Protein AF-A0A7Y1U1E4-F1 (afdb_monomer_lite)

Secondary structure (DSSP, 8-state):
--------------------------------TT--HHHHHHHHS-TT-S-S-SSS-HHHHHHHHHTT-HHHHS-TT--EEE----HHHHHHHHHHTT---SS--HHHHHHHHHHHHHHHTTT-HHHHHHHHHHHTEEES---HHHHHHHSSPPPP-

Structure (mmCIF, N/CA/C/O backbone):
data_AF-A0A7Y1U1E4-F1
#
_entry.id   AF-A0A7Y1U1E4-F1
#
loop_
_atom_site.group_PDB
_atom_site.id
_atom_site.type_symbol
_atom_site.label_atom_id
_atom_site.label_alt_id
_atom_site.label_comp_id
_atom_site.label_asym_id
_atom_site.label_entity_id
_atom_site.label_seq_id
_atom_site.pdbx_PDB_ins_code
_atom_site.Cartn_x
_atom_site.Cartn_y
_atom_site.Cartn_z
_atom_site.occupancy
_atom_site.B_iso_or_equiv
_atom_site.auth_seq_id
_atom_site.auth_comp_id
_atom_site.auth_asym_id
_atom_site.auth_atom_id
_atom_site.pdbx_PDB_model_num
ATOM 1 N N . MET A 1 1 ? 32.481 45.157 74.680 1.00 36.47 1 MET A N 1
ATOM 2 C CA . MET A 1 1 ? 32.110 46.578 74.498 1.00 36.47 1 MET A CA 1
ATOM 3 C C . MET A 1 1 ? 30.672 46.659 74.000 1.00 36.47 1 MET A C 1
ATOM 5 O O . MET A 1 1 ? 30.392 46.113 72.949 1.00 36.47 1 MET A O 1
ATOM 9 N N . LYS A 1 2 ? 29.829 47.353 74.779 1.00 35.59 2 LYS A N 1
ATOM 10 C CA . LYS A 1 2 ? 28.698 48.221 74.382 1.00 35.59 2 LYS A CA 1
ATOM 11 C C . LYS A 1 2 ? 27.467 47.610 73.670 1.00 35.59 2 LYS A C 1
ATOM 13 O O . LYS A 1 2 ? 27.462 47.363 72.474 1.00 35.59 2 LYS A O 1
ATOM 18 N N . PHE A 1 3 ? 26.399 47.512 74.470 1.00 44.19 3 PHE A N 1
ATOM 19 C CA . PHE A 1 3 ? 24.967 47.548 74.139 1.00 44.19 3 PHE A CA 1
ATOM 20 C C . PHE A 1 3 ? 24.580 48.593 73.077 1.00 44.19 3 PHE A C 1
ATOM 22 O O . PHE A 1 3 ? 25.116 49.692 73.136 1.00 44.19 3 PHE A O 1
ATOM 29 N N . TYR A 1 4 ? 23.570 48.298 72.242 1.00 44.69 4 TYR A N 1
ATOM 30 C CA . TYR A 1 4 ? 22.540 49.228 71.710 1.00 44.69 4 TYR A CA 1
ATOM 31 C C . TYR A 1 4 ? 21.489 48.383 70.942 1.00 44.69 4 TYR A C 1
ATOM 33 O O . TYR A 1 4 ? 21.826 47.760 69.947 1.00 44.69 4 TYR A O 1
ATOM 41 N N . LEU A 1 5 ? 20.316 48.028 71.484 1.00 34.38 5 LEU A N 1
ATOM 42 C CA . LEU A 1 5 ? 19.044 48.760 71.646 1.00 34.38 5 LEU A CA 1
ATOM 43 C C . LEU A 1 5 ? 18.394 49.334 70.363 1.00 34.38 5 LEU A C 1
ATOM 45 O O . LEU A 1 5 ? 18.917 50.283 69.787 1.00 34.38 5 LEU A O 1
ATOM 49 N N . LYS A 1 6 ? 17.128 48.907 70.137 1.00 38.59 6 LYS A N 1
ATOM 50 C CA . LYS A 1 6 ? 16.004 49.630 69.482 1.00 38.59 6 LYS A CA 1
ATOM 51 C C . LYS A 1 6 ? 16.112 49.755 67.937 1.00 38.59 6 LYS A C 1
ATOM 53 O O . LYS A 1 6 ? 17.111 50.239 67.439 1.00 38.59 6 LYS A O 1
ATOM 58 N N . ARG A 1 7 ? 15.096 49.465 67.099 1.00 47.38 7 ARG A N 1
ATOM 59 C CA . ARG A 1 7 ? 13.655 49.803 67.187 1.00 47.38 7 ARG A CA 1
ATOM 60 C C . ARG A 1 7 ? 12.803 48.858 66.314 1.00 47.38 7 ARG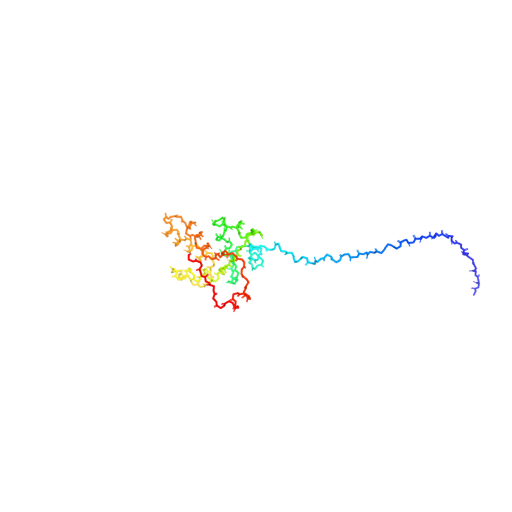 A C 1
ATOM 62 O O . ARG A 1 7 ? 12.968 48.812 65.104 1.00 47.38 7 ARG A O 1
ATOM 69 N N . LEU A 1 8 ? 11.857 48.173 66.954 1.00 43.75 8 LEU A N 1
ATOM 70 C CA . LEU A 1 8 ? 10.708 47.488 66.357 1.00 43.75 8 LEU A CA 1
ATOM 71 C C . LEU A 1 8 ? 9.640 48.524 65.975 1.00 43.75 8 LEU A C 1
ATOM 73 O O . LEU A 1 8 ? 9.307 49.360 66.817 1.00 43.75 8 LEU A O 1
ATOM 77 N N . ARG A 1 9 ? 9.107 48.441 64.749 1.00 46.72 9 ARG A N 1
ATOM 78 C CA . ARG A 1 9 ? 7.752 48.871 64.345 1.00 46.72 9 ARG A CA 1
ATOM 79 C C . ARG A 1 9 ? 7.547 48.585 62.853 1.00 46.72 9 ARG A C 1
ATOM 81 O O . ARG A 1 9 ? 8.100 49.298 62.028 1.00 46.72 9 ARG A O 1
ATOM 88 N N . LEU A 1 10 ? 6.720 47.595 62.523 1.00 33.19 10 LEU A N 1
ATOM 89 C CA . LEU A 1 10 ? 5.991 47.562 61.255 1.00 33.19 10 LEU A CA 1
ATOM 90 C C . LEU A 1 10 ? 4.609 46.952 61.496 1.00 33.19 10 LEU A C 1
ATOM 92 O O . LEU A 1 10 ? 4.446 45.978 62.227 1.00 33.19 10 LEU A O 1
ATOM 96 N N . ILE A 1 11 ? 3.630 47.666 60.966 1.00 36.94 11 ILE A N 1
ATOM 97 C CA . ILE A 1 11 ? 2.198 47.601 61.219 1.00 36.94 11 ILE A CA 1
ATOM 98 C C . ILE A 1 11 ? 1.562 46.751 60.110 1.00 36.94 11 ILE A C 1
ATOM 100 O O . ILE A 1 11 ? 1.859 46.967 58.944 1.00 36.94 11 ILE A O 1
ATOM 104 N N . VAL A 1 12 ? 0.717 45.802 60.529 1.00 37.69 12 VAL A N 1
ATOM 105 C CA . VAL A 1 12 ? -0.538 45.299 59.926 1.00 37.69 12 VAL A CA 1
ATOM 106 C C . VAL A 1 12 ? -0.655 45.226 58.393 1.00 37.69 12 VAL A C 1
ATOM 108 O O . VAL A 1 12 ? -0.721 46.246 57.720 1.00 37.69 12 VAL A O 1
ATOM 111 N N . ALA A 1 13 ? -0.948 44.023 57.888 1.00 36.00 13 ALA A N 1
ATOM 112 C CA . ALA A 1 13 ? -1.970 43.823 56.855 1.00 36.00 13 ALA A CA 1
ATOM 113 C C . ALA A 1 13 ? -2.547 42.402 56.983 1.00 36.00 13 ALA A C 1
ATOM 115 O O . ALA A 1 13 ? -1.879 41.416 56.680 1.00 36.00 13 ALA A O 1
ATOM 116 N N . ALA A 1 14 ? -3.776 42.297 57.491 1.00 40.16 14 ALA A N 1
ATOM 117 C CA . ALA A 1 14 ? -4.542 41.058 57.496 1.00 40.16 14 ALA A CA 1
ATOM 118 C C . ALA A 1 14 ? -5.048 40.784 56.070 1.00 40.16 14 ALA A C 1
ATOM 120 O O . ALA A 1 14 ? -5.832 41.568 55.541 1.00 40.16 14 ALA A O 1
ATOM 121 N N . LEU A 1 15 ? -4.599 39.687 55.457 1.00 33.72 15 LEU A N 1
ATOM 122 C CA . LEU A 1 15 ? -5.104 39.192 54.178 1.00 33.72 15 LEU A CA 1
ATOM 123 C C . LEU A 1 15 ? -5.937 37.937 54.456 1.00 33.72 15 LEU A C 1
ATOM 125 O O . LEU A 1 15 ? -5.402 36.871 54.752 1.00 33.72 15 LEU A O 1
ATOM 129 N N . THR A 1 16 ? -7.259 38.076 54.428 1.00 39.03 16 THR A N 1
ATOM 130 C CA . THR A 1 16 ? -8.200 36.961 54.579 1.00 39.03 16 THR A CA 1
ATOM 131 C C . THR A 1 16 ? -8.197 36.108 53.314 1.00 39.03 16 THR A C 1
ATOM 133 O O . THR A 1 16 ? -8.660 36.553 52.265 1.00 39.03 16 THR A O 1
ATOM 136 N N . ILE A 1 17 ? -7.688 34.881 53.414 1.00 50.16 17 ILE A N 1
ATOM 137 C CA . ILE A 1 17 ? -7.763 33.877 52.351 1.00 50.16 17 ILE A CA 1
ATOM 138 C C . ILE A 1 17 ? -9.139 33.211 52.447 1.00 50.16 17 ILE A C 1
ATOM 140 O O . ILE A 1 17 ? -9.411 32.473 53.392 1.00 50.16 17 ILE A O 1
ATOM 144 N N . VAL A 1 18 ? -10.017 33.477 51.480 1.00 45.97 18 VAL A N 1
ATOM 145 C CA . VAL A 1 18 ? -11.229 32.676 51.272 1.00 45.97 18 VAL A CA 1
ATOM 146 C C . VAL A 1 18 ? -10.812 31.405 50.534 1.00 45.97 18 VAL A C 1
ATOM 148 O O . VAL A 1 18 ? -10.436 31.455 49.366 1.00 45.97 18 VAL A O 1
ATOM 151 N N . ALA A 1 19 ? -10.849 30.267 51.223 1.00 49.53 19 ALA A N 1
ATOM 152 C CA . ALA A 1 19 ? -10.657 28.956 50.616 1.00 49.53 19 ALA A CA 1
ATOM 153 C C . ALA A 1 19 ? -11.983 28.488 49.991 1.00 49.53 19 ALA A C 1
ATOM 155 O O . ALA A 1 19 ? -12.939 28.201 50.711 1.00 49.53 19 ALA A O 1
ATOM 156 N N . MET A 1 20 ? -12.056 28.419 48.659 1.00 56.44 20 MET A N 1
ATOM 157 C CA . MET A 1 20 ? -13.145 27.718 47.967 1.00 56.44 20 MET A CA 1
ATOM 158 C C . MET A 1 20 ? -12.824 26.216 47.892 1.00 56.44 20 MET A C 1
ATOM 160 O O . MET A 1 20 ? -11.684 25.863 47.584 1.00 56.44 20 MET A O 1
ATOM 164 N N . PRO A 1 21 ? -13.792 25.314 48.133 1.00 53.62 21 PRO A N 1
ATOM 165 C CA . PRO A 1 21 ? -13.580 23.887 47.948 1.00 53.62 21 PRO A CA 1
ATOM 166 C C . PRO A 1 21 ? -13.620 23.560 46.448 1.00 53.62 21 PRO A C 1
ATOM 168 O O . PRO A 1 21 ? -14.659 23.685 45.802 1.00 53.62 21 PRO A O 1
ATOM 171 N N . ALA A 1 22 ? -12.487 23.136 45.888 1.00 50.84 22 ALA A N 1
ATOM 172 C CA . ALA A 1 22 ? -12.425 22.574 44.544 1.00 50.84 22 ALA A CA 1
ATOM 173 C C . ALA A 1 22 ? -13.112 21.201 44.544 1.00 50.84 22 ALA A C 1
ATOM 175 O O . ALA A 1 22 ? -12.532 20.192 44.942 1.00 50.84 22 ALA A O 1
ATOM 176 N N . THR A 1 23 ? -14.373 21.159 44.123 1.00 51.12 23 THR A N 1
ATOM 177 C CA . THR A 1 23 ? -15.055 19.906 43.797 1.00 51.12 23 THR A CA 1
ATOM 178 C C . THR A 1 23 ? -14.524 19.440 42.444 1.00 51.12 23 THR A C 1
ATOM 180 O O . THR A 1 23 ? -14.960 19.911 41.398 1.00 51.12 23 THR A O 1
ATOM 183 N N . MET A 1 24 ? -13.534 18.543 42.452 1.00 47.59 24 MET A N 1
ATOM 184 C CA . MET A 1 24 ? -13.148 17.820 41.242 1.00 47.59 24 MET A CA 1
ATOM 185 C C . MET A 1 24 ? -14.289 16.874 40.864 1.00 47.59 24 MET A C 1
ATOM 187 O O . MET A 1 24 ? -14.471 15.828 41.484 1.00 47.59 24 MET A O 1
ATOM 191 N N . LEU A 1 25 ? -15.057 17.232 39.838 1.00 44.75 25 LEU A N 1
ATOM 192 C CA . LEU A 1 25 ? -15.771 16.231 39.057 1.00 44.75 25 LEU A CA 1
ATOM 193 C C . LEU A 1 25 ? -14.694 15.395 38.362 1.00 44.75 25 LEU A C 1
ATOM 195 O O . LEU A 1 25 ? -13.923 15.922 37.562 1.00 44.75 25 LEU A O 1
ATOM 199 N N . ALA A 1 26 ? -14.598 14.112 38.707 1.00 44.59 26 ALA A N 1
ATOM 200 C CA . ALA A 1 26 ? -13.807 13.169 37.937 1.00 44.59 26 ALA A CA 1
ATOM 201 C C . ALA A 1 26 ? -14.428 13.087 36.536 1.00 44.59 26 ALA A C 1
ATOM 203 O O . ALA A 1 26 ? -15.433 12.408 36.332 1.00 44.59 26 ALA A O 1
ATOM 204 N N . ILE A 1 27 ? -13.865 13.831 35.585 1.00 53.38 27 ILE A N 1
ATOM 205 C CA . ILE A 1 27 ? -14.126 13.608 34.167 1.00 53.38 27 ILE A CA 1
ATOM 206 C C . ILE A 1 27 ? -13.573 12.202 33.900 1.00 53.38 27 ILE A C 1
ATOM 208 O O . ILE A 1 27 ? -12.400 11.968 34.214 1.00 53.38 27 ILE A O 1
ATOM 212 N N . PRO A 1 28 ? -14.382 11.237 33.422 1.00 43.25 28 PRO A N 1
ATOM 213 C CA . PRO A 1 28 ? -13.833 9.950 33.026 1.00 43.25 28 PRO A CA 1
ATOM 214 C C . PRO A 1 28 ? -12.712 10.233 32.030 1.00 43.25 28 PRO A C 1
ATOM 216 O O . PRO A 1 28 ? -12.897 11.020 31.106 1.00 43.25 28 PRO A O 1
ATOM 219 N N . ALA A 1 29 ? -11.537 9.645 32.241 1.00 41.25 29 ALA A N 1
ATOM 220 C CA . ALA A 1 29 ? -10.476 9.699 31.254 1.00 41.25 29 ALA A CA 1
ATOM 221 C C . ALA A 1 29 ? -11.004 9.019 29.983 1.00 41.25 29 ALA A C 1
ATOM 223 O O . ALA A 1 29 ? -10.977 7.794 29.871 1.00 41.25 29 ALA A O 1
ATOM 224 N N . GLN A 1 30 ? -11.544 9.801 29.046 1.00 42.81 30 GLN A N 1
ATOM 225 C CA . GLN A 1 30 ? -11.662 9.357 27.672 1.00 42.81 30 GLN A CA 1
ATOM 226 C C . GLN A 1 30 ? -10.237 9.017 27.240 1.00 42.81 30 GLN A C 1
ATOM 228 O O . GLN A 1 30 ? -9.361 9.885 27.222 1.00 42.81 30 GLN A O 1
ATOM 233 N N . ALA A 1 31 ? -9.998 7.748 26.911 1.00 41.94 31 ALA A N 1
ATOM 234 C CA . ALA A 1 31 ? -8.908 7.427 26.011 1.00 41.94 31 ALA A CA 1
ATOM 235 C C . ALA A 1 31 ? -9.052 8.362 24.806 1.00 41.94 31 ALA A C 1
ATOM 237 O O . ALA A 1 31 ? -10.155 8.521 24.283 1.00 41.94 31 ALA A O 1
ATOM 238 N N . THR A 1 32 ? -7.975 9.023 24.402 1.00 44.34 32 THR A N 1
ATOM 239 C CA . THR A 1 32 ? -7.949 9.773 23.150 1.00 44.34 32 THR A CA 1
ATOM 240 C C . THR A 1 32 ? -8.164 8.774 22.014 1.00 44.34 32 THR A C 1
ATOM 242 O O . THR A 1 32 ? -7.211 8.178 21.519 1.00 44.34 32 THR A O 1
ATOM 245 N N . SER A 1 33 ? -9.417 8.532 21.635 1.00 52.75 33 SER A N 1
ATOM 246 C CA . SER A 1 33 ? -9.810 7.712 20.489 1.00 52.75 33 SER A CA 1
ATOM 247 C C . SER A 1 33 ? -9.645 8.532 19.208 1.00 52.75 33 SER A C 1
ATOM 249 O O . SER A 1 33 ? -10.620 8.836 18.533 1.00 52.75 33 SER A O 1
ATOM 251 N N . GLY A 1 34 ? -8.423 8.996 18.949 1.00 59.09 34 GLY A N 1
ATOM 252 C CA . GLY A 1 34 ? -8.110 9.877 17.820 1.00 59.09 34 GLY A CA 1
ATOM 253 C C . GLY A 1 34 ? -6.898 9.441 17.005 1.00 59.09 34 GLY A C 1
ATOM 254 O O . GLY A 1 34 ? -6.535 10.149 16.080 1.00 59.09 34 GLY A O 1
ATOM 255 N N . ALA A 1 35 ? -6.263 8.316 17.351 1.00 70.31 35 ALA A N 1
ATOM 256 C CA . ALA A 1 35 ? -5.237 7.722 16.504 1.00 70.31 35 ALA A CA 1
ATOM 257 C C . ALA A 1 35 ? -5.924 6.870 15.432 1.00 70.31 35 ALA A C 1
ATOM 259 O O . ALA A 1 35 ? -6.638 5.917 15.751 1.00 70.31 35 ALA A O 1
ATOM 260 N N . THR A 1 36 ? -5.722 7.243 14.179 1.00 85.38 36 THR A N 1
ATOM 261 C CA . THR A 1 36 ? -6.249 6.568 12.994 1.00 85.38 36 THR A CA 1
ATOM 262 C C . THR A 1 36 ? -5.364 5.378 12.609 1.00 85.38 36 THR A C 1
ATOM 264 O O . THR A 1 36 ? -4.283 5.152 13.176 1.00 85.38 36 THR A O 1
ATOM 267 N N . ILE A 1 37 ? -5.799 4.597 11.618 1.00 81.50 37 ILE A N 1
ATOM 268 C CA . ILE A 1 37 ? -4.968 3.524 11.056 1.00 81.50 37 ILE A CA 1
ATOM 269 C C . ILE A 1 37 ? -3.711 4.134 10.417 1.00 81.50 37 ILE A C 1
ATOM 271 O O . ILE A 1 37 ? -2.611 3.611 10.612 1.00 81.50 37 ILE A O 1
ATOM 275 N N . ALA A 1 38 ? -3.856 5.275 9.733 1.00 81.31 38 ALA A N 1
ATOM 276 C CA . ALA A 1 38 ? -2.736 6.034 9.183 1.00 81.31 38 ALA A CA 1
ATOM 277 C C . ALA A 1 38 ? -1.743 6.476 10.271 1.00 81.31 38 ALA A C 1
ATOM 279 O O . ALA A 1 38 ? -0.543 6.262 10.113 1.00 81.31 38 ALA A O 1
ATOM 280 N N . ASP A 1 39 ? -2.222 7.006 11.401 1.00 83.25 39 ASP A N 1
ATOM 281 C CA . ASP A 1 39 ? -1.349 7.429 12.508 1.00 83.25 39 ASP A CA 1
ATOM 282 C C . ASP A 1 39 ? -0.556 6.256 13.087 1.00 83.25 39 ASP A C 1
ATOM 284 O O . ASP A 1 39 ? 0.613 6.402 13.439 1.00 83.25 39 ASP A O 1
ATOM 288 N N . THR A 1 40 ? -1.170 5.073 13.156 1.00 83.62 40 THR A N 1
ATOM 289 C CA . THR A 1 40 ? -0.494 3.860 13.633 1.00 83.62 40 THR A CA 1
ATOM 290 C C . THR A 1 40 ? 0.594 3.410 12.661 1.00 83.62 40 THR A C 1
ATOM 292 O O . THR A 1 40 ? 1.697 3.081 13.093 1.00 83.62 40 THR A O 1
ATOM 295 N N . ALA A 1 41 ? 0.313 3.420 11.355 1.00 80.44 41 ALA A N 1
ATOM 296 C CA . ALA A 1 41 ? 1.302 3.076 10.337 1.00 80.44 41 ALA A CA 1
ATOM 297 C C . ALA A 1 41 ? 2.476 4.069 10.338 1.00 80.44 41 ALA A C 1
ATOM 299 O O . ALA A 1 41 ? 3.632 3.650 10.336 1.00 80.44 41 ALA A O 1
ATOM 300 N N . ILE A 1 42 ? 2.192 5.371 10.433 1.00 83.69 42 ILE A N 1
ATOM 301 C CA . ILE A 1 42 ? 3.210 6.430 10.514 1.00 83.69 42 ILE A CA 1
ATOM 302 C C . ILE A 1 42 ? 4.014 6.334 11.815 1.00 83.69 42 ILE A C 1
ATOM 304 O O . ILE A 1 42 ? 5.209 6.585 11.807 1.00 83.69 42 ILE A O 1
ATOM 308 N N . ALA A 1 43 ? 3.403 5.952 12.938 1.00 83.62 43 ALA A N 1
ATOM 309 C CA . ALA A 1 43 ? 4.123 5.808 14.203 1.00 83.62 43 ALA A CA 1
ATOM 310 C C . ALA A 1 43 ? 5.146 4.657 14.195 1.00 83.62 43 ALA A C 1
AT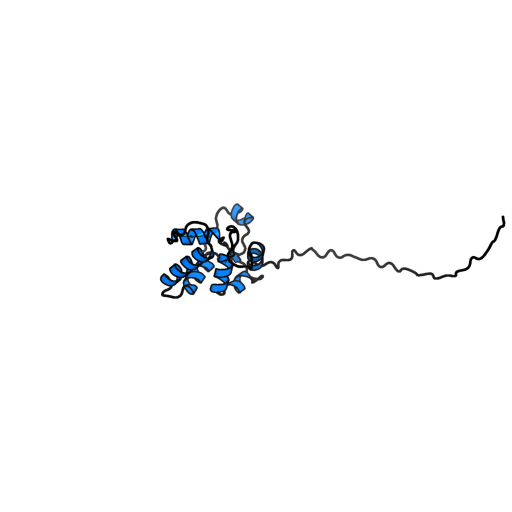OM 312 O O . ALA A 1 43 ? 6.083 4.670 14.995 1.00 83.62 43 ALA A O 1
ATOM 313 N N . VAL A 1 44 ? 4.943 3.654 13.337 1.00 82.69 44 VAL A N 1
ATOM 314 C CA . VAL A 1 44 ? 5.833 2.490 13.200 1.00 82.69 44 VAL A CA 1
ATOM 315 C C . VAL A 1 44 ? 6.855 2.675 12.077 1.00 82.69 44 VAL A C 1
ATOM 317 O O . VAL A 1 44 ? 7.927 2.079 12.152 1.00 82.69 44 VAL A O 1
ATOM 320 N N . SER A 1 45 ? 6.538 3.498 11.079 1.00 84.44 45 SER A N 1
ATOM 321 C CA . SER A 1 45 ? 7.341 3.675 9.863 1.00 84.44 45 SER A CA 1
ATOM 322 C C . SER A 1 45 ? 7.977 5.066 9.809 1.00 84.44 45 SER A C 1
ATOM 324 O O . SER A 1 45 ? 7.769 5.893 10.703 1.00 84.44 45 SER A O 1
ATOM 326 N N . SER A 1 46 ? 8.771 5.346 8.780 1.00 74.25 46 SER A N 1
ATOM 327 C CA . SER A 1 46 ? 9.394 6.657 8.607 1.00 74.25 46 SER A CA 1
ATOM 328 C C . SER A 1 46 ? 8.674 7.451 7.514 1.00 74.25 46 SER A C 1
ATOM 330 O O . SER A 1 46 ? 8.295 6.940 6.468 1.00 74.25 46 SER A O 1
ATOM 332 N N . LEU A 1 47 ? 8.502 8.762 7.703 1.00 73.00 47 LEU A N 1
ATOM 333 C CA . LEU A 1 47 ? 8.057 9.622 6.593 1.00 73.00 47 LEU A CA 1
ATOM 334 C C . LEU A 1 47 ? 9.192 9.911 5.594 1.00 73.00 47 LEU A C 1
ATOM 336 O O . LEU A 1 47 ? 8.983 10.631 4.617 1.00 73.00 47 LEU A O 1
ATOM 340 N N . ASP A 1 48 ? 10.381 9.355 5.835 1.00 81.06 48 ASP A N 1
ATOM 341 C CA . ASP A 1 48 ? 11.583 9.569 5.034 1.00 81.06 48 ASP A CA 1
ATOM 342 C C . ASP A 1 48 ? 11.622 8.662 3.784 1.00 81.06 48 ASP A C 1
ATOM 344 O O . ASP A 1 48 ? 12.499 8.818 2.928 1.00 81.06 48 ASP A O 1
ATOM 348 N N . GLY A 1 49 ? 10.626 7.781 3.626 1.00 85.50 49 GLY A N 1
ATOM 349 C CA . GLY A 1 49 ? 10.467 6.881 2.487 1.00 85.50 49 GLY A CA 1
ATOM 350 C C . GLY A 1 49 ? 11.164 5.540 2.704 1.00 85.50 49 GLY A C 1
ATOM 351 O O . GLY A 1 49 ? 11.404 5.143 3.829 1.00 85.50 49 GLY A O 1
ATOM 352 N N . PHE A 1 50 ? 11.482 4.842 1.611 1.00 91.94 50 PHE A N 1
ATOM 353 C CA . PHE A 1 50 ? 12.060 3.495 1.667 1.00 91.94 50 PHE A CA 1
ATOM 354 C C . PHE A 1 50 ? 13.376 3.423 2.445 1.00 91.94 50 PHE A C 1
ATOM 356 O O . PHE A 1 50 ? 14.314 4.182 2.161 1.00 91.94 50 PHE A O 1
ATOM 363 N N . ASP A 1 51 ? 13.501 2.420 3.310 1.00 90.31 51 ASP A N 1
ATOM 364 C CA . ASP A 1 51 ? 14.667 2.239 4.160 1.00 90.31 51 ASP A CA 1
ATOM 365 C C . ASP A 1 51 ? 15.206 0.782 4.173 1.00 90.31 51 ASP A C 1
ATOM 367 O O . ASP A 1 51 ? 15.376 0.145 3.122 1.00 90.31 51 ASP A O 1
ATOM 371 N N . LYS A 1 52 ? 15.692 0.303 5.323 1.00 89.50 52 LYS A N 1
ATOM 372 C CA . LYS A 1 52 ? 16.225 -1.059 5.525 1.00 89.50 52 LYS A CA 1
ATOM 373 C C . LYS A 1 52 ? 15.544 -1.812 6.663 1.00 89.50 52 LYS A C 1
ATOM 375 O O . LYS A 1 52 ? 15.903 -2.973 6.901 1.00 89.50 52 LYS A O 1
ATOM 380 N N . ASN A 1 53 ? 14.666 -1.156 7.401 1.00 91.31 53 ASN A N 1
ATOM 381 C CA . ASN A 1 53 ? 13.725 -1.833 8.252 1.00 91.31 53 ASN A CA 1
ATOM 382 C C . ASN A 1 53 ? 12.766 -2.614 7.343 1.00 91.31 53 ASN A C 1
ATOM 384 O O . ASN A 1 53 ? 12.657 -2.365 6.155 1.00 91.31 53 ASN A O 1
ATOM 388 N N . ASN A 1 54 ? 12.266 -3.736 7.830 1.00 91.81 54 ASN A N 1
ATOM 389 C CA . ASN A 1 54 ? 11.410 -4.606 7.024 1.00 91.81 54 ASN A CA 1
ATOM 390 C C . ASN A 1 54 ? 10.140 -5.016 7.767 1.00 91.81 54 ASN A C 1
ATOM 392 O O . ASN A 1 54 ? 9.325 -5.792 7.254 1.00 91.81 54 ASN A O 1
ATOM 396 N N . GLY A 1 55 ? 10.014 -4.544 9.007 1.00 93.50 55 GLY A N 1
ATOM 397 C CA . GLY A 1 55 ? 8.876 -4.777 9.882 1.00 93.50 55 GLY A CA 1
ATOM 398 C C . GLY A 1 55 ? 7.896 -3.608 9.919 1.00 93.50 55 GLY A C 1
ATOM 399 O O . GLY A 1 55 ? 6.878 -3.725 10.595 1.00 93.50 55 GLY A O 1
ATOM 400 N N . ASP A 1 56 ? 8.206 -2.516 9.236 1.00 94.06 56 ASP A N 1
ATOM 401 C CA . ASP A 1 56 ? 7.400 -1.316 9.059 1.00 94.06 56 ASP A CA 1
ATOM 402 C C . ASP A 1 56 ? 6.620 -1.339 7.739 1.00 94.06 56 ASP A C 1
ATOM 404 O O . ASP A 1 56 ? 6.408 -2.408 7.146 1.00 94.06 56 ASP A O 1
ATOM 408 N N . PHE A 1 57 ? 6.040 -0.188 7.394 1.00 95.12 57 PHE A N 1
ATOM 409 C CA . PHE A 1 57 ? 4.970 -0.046 6.415 1.00 95.12 57 PHE A CA 1
ATOM 410 C C . PHE A 1 57 ? 5.247 1.065 5.391 1.00 95.12 57 PHE A C 1
ATOM 412 O O . PHE A 1 57 ? 4.297 1.627 4.837 1.00 95.12 57 PHE A O 1
ATOM 419 N N . ASP A 1 58 ? 6.508 1.394 5.110 1.00 93.94 58 ASP A N 1
ATOM 420 C CA . ASP A 1 58 ? 6.866 2.483 4.194 1.00 93.94 58 ASP A CA 1
ATOM 421 C C . ASP A 1 58 ? 6.345 2.210 2.774 1.00 93.94 58 ASP A C 1
ATOM 423 O O . ASP A 1 58 ? 5.770 3.090 2.126 1.00 93.94 58 ASP A O 1
ATOM 427 N N . MET A 1 59 ? 6.427 0.964 2.299 1.00 95.06 59 MET A N 1
ATOM 428 C CA . MET A 1 59 ? 5.850 0.552 1.017 1.00 95.06 59 MET A CA 1
ATOM 429 C C . MET A 1 59 ? 4.332 0.601 0.998 1.00 95.06 59 MET A C 1
ATOM 431 O O . MET A 1 59 ? 3.750 0.961 -0.028 1.00 95.06 59 MET A O 1
ATOM 435 N N . LEU A 1 60 ? 3.680 0.259 2.111 1.00 94.94 60 LEU A N 1
ATOM 436 C CA . LEU A 1 60 ? 2.230 0.381 2.215 1.00 94.94 60 LEU A CA 1
ATOM 437 C C . LEU A 1 60 ? 1.812 1.853 2.139 1.00 94.94 60 LEU A C 1
ATOM 439 O O . LEU A 1 60 ? 0.880 2.173 1.406 1.00 94.94 60 LEU A O 1
ATOM 443 N N . LEU A 1 61 ? 2.514 2.752 2.835 1.00 92.88 61 LEU A N 1
ATOM 444 C CA . LEU A 1 61 ? 2.250 4.191 2.776 1.00 92.88 61 LEU A CA 1
ATOM 445 C C . LEU A 1 61 ? 2.418 4.724 1.346 1.00 92.88 61 LEU A C 1
ATOM 447 O O . LEU A 1 61 ? 1.525 5.409 0.846 1.00 92.88 61 LEU A O 1
ATOM 451 N N . GLN A 1 62 ? 3.495 4.348 0.647 1.00 93.81 62 GLN A N 1
ATOM 452 C CA . GLN A 1 62 ? 3.692 4.722 -0.761 1.00 93.81 62 GLN A CA 1
ATOM 453 C C . GLN A 1 62 ? 2.581 4.177 -1.670 1.00 93.81 62 GLN A C 1
ATOM 455 O O . GLN A 1 62 ? 2.094 4.890 -2.548 1.00 93.81 62 GLN A O 1
ATOM 460 N N . ALA A 1 63 ? 2.135 2.938 -1.446 1.00 94.19 63 ALA A N 1
ATOM 461 C CA . ALA A 1 63 ? 1.034 2.341 -2.194 1.00 94.19 63 ALA A CA 1
ATOM 462 C C . ALA A 1 63 ? -0.303 3.063 -1.950 1.00 94.19 63 ALA A C 1
ATOM 464 O O . ALA A 1 63 ? -1.037 3.328 -2.900 1.00 94.19 63 ALA A O 1
ATOM 465 N N . LEU A 1 64 ? -0.608 3.417 -0.699 1.00 93.81 64 LEU A N 1
ATOM 466 C CA . LEU A 1 64 ? -1.822 4.153 -0.332 1.00 93.81 64 LEU A CA 1
ATOM 467 C C . LEU A 1 64 ? -1.831 5.568 -0.915 1.00 93.81 64 LEU A C 1
ATOM 469 O O . LEU A 1 64 ? -2.883 6.026 -1.355 1.00 93.81 64 LEU A O 1
ATOM 473 N N . ILE A 1 65 ? -0.678 6.244 -0.944 1.00 93.31 65 ILE A N 1
ATOM 474 C CA . ILE A 1 65 ? -0.521 7.553 -1.595 1.00 93.31 65 ILE A CA 1
ATOM 475 C C . ILE A 1 65 ? -0.764 7.421 -3.101 1.00 93.31 65 ILE A C 1
ATOM 477 O O . ILE A 1 65 ? -1.529 8.198 -3.663 1.00 93.31 65 ILE A O 1
ATOM 481 N N . ALA A 1 66 ? -0.156 6.424 -3.752 1.00 93.31 66 ALA A N 1
ATOM 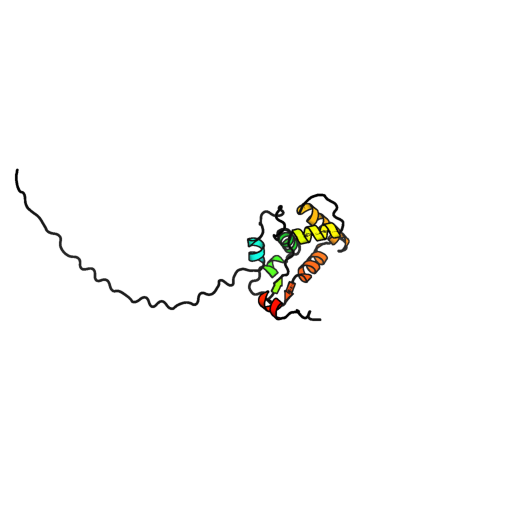482 C CA . ALA A 1 66 ? -0.325 6.201 -5.187 1.00 93.31 66 ALA A CA 1
ATOM 483 C C . ALA A 1 66 ? -1.782 5.883 -5.570 1.00 93.31 66 ALA A C 1
ATOM 485 O O . ALA A 1 66 ? -2.247 6.320 -6.619 1.00 93.31 66 ALA A O 1
ATOM 486 N N . ALA A 1 67 ? -2.496 5.147 -4.716 1.00 95.25 67 ALA A N 1
ATOM 487 C CA . ALA A 1 67 ? -3.892 4.763 -4.919 1.00 95.25 67 ALA A CA 1
ATOM 488 C C . ALA A 1 67 ? -4.919 5.792 -4.398 1.00 95.25 67 ALA A C 1
ATOM 490 O O . ALA A 1 67 ? -6.116 5.525 -4.480 1.00 95.25 67 ALA A O 1
ATOM 491 N N . ASP A 1 68 ? -4.472 6.926 -3.847 1.00 94.56 68 ASP A N 1
ATOM 492 C CA . ASP A 1 68 ? -5.316 7.958 -3.218 1.00 94.56 68 ASP A CA 1
ATOM 493 C C . ASP A 1 68 ? -6.247 7.419 -2.105 1.00 94.56 68 ASP A C 1
ATOM 495 O O . ASP A 1 68 ? -7.393 7.831 -1.943 1.00 94.56 68 ASP A O 1
ATOM 499 N N . LEU A 1 69 ? -5.752 6.462 -1.311 1.00 93.75 69 LEU A N 1
ATOM 500 C CA . LEU A 1 69 ? -6.510 5.807 -0.231 1.00 93.75 69 LEU A CA 1
ATOM 501 C C . LEU A 1 69 ? -6.149 6.305 1.174 1.00 93.75 69 LEU A C 1
ATOM 503 O O . LEU A 1 69 ? -6.753 5.863 2.153 1.00 93.75 69 LEU A O 1
ATOM 507 N N . VAL A 1 70 ? -5.197 7.235 1.301 1.00 90.50 70 VAL A N 1
ATOM 508 C CA . VAL A 1 70 ? -4.759 7.770 2.605 1.00 90.50 70 VAL A CA 1
ATOM 509 C C . VAL A 1 70 ? -5.936 8.343 3.394 1.00 90.50 70 VAL A C 1
ATOM 511 O O . VAL A 1 70 ? -6.046 8.090 4.589 1.00 90.50 70 VAL A O 1
ATOM 514 N N . GLY A 1 71 ? -6.854 9.049 2.725 1.00 87.69 71 GLY A N 1
ATOM 515 C CA . GLY A 1 71 ? -8.037 9.620 3.372 1.00 87.69 71 GLY A CA 1
ATOM 516 C C . GLY A 1 71 ? -8.936 8.569 4.030 1.00 87.69 71 GLY A C 1
ATOM 517 O O . GLY A 1 71 ? -9.437 8.808 5.120 1.00 87.69 71 GLY A O 1
ATOM 518 N N . ALA A 1 72 ? -9.081 7.389 3.421 1.00 86.81 72 ALA A N 1
ATOM 519 C CA . ALA A 1 72 ? -9.927 6.321 3.954 1.00 86.81 72 ALA A CA 1
ATOM 520 C C . ALA A 1 72 ? -9.341 5.679 5.223 1.00 86.81 72 ALA A C 1
ATOM 522 O O . ALA A 1 72 ? -10.081 5.333 6.137 1.00 86.81 72 ALA A O 1
ATOM 523 N N . VAL A 1 73 ? -8.015 5.528 5.299 1.00 86.81 73 VAL A N 1
ATOM 524 C CA . VAL A 1 73 ? -7.337 4.959 6.483 1.00 86.81 73 VAL A CA 1
ATOM 525 C C . VAL A 1 73 ? -7.019 6.004 7.560 1.00 86.81 73 VAL A C 1
ATOM 527 O O . VAL A 1 73 ? -6.694 5.649 8.694 1.00 86.81 73 VAL A O 1
ATOM 530 N N . ALA A 1 74 ? -7.106 7.288 7.216 1.00 88.94 74 ALA A N 1
ATOM 531 C CA . ALA A 1 74 ? -7.004 8.412 8.141 1.00 88.94 74 ALA A CA 1
ATOM 532 C C . ALA A 1 74 ? -8.375 8.867 8.682 1.00 88.94 74 ALA A C 1
ATOM 534 O O . ALA A 1 74 ? -8.437 9.810 9.467 1.00 88.94 74 ALA A O 1
ATOM 535 N N . ASP A 1 75 ? -9.473 8.230 8.271 1.00 88.25 75 ASP A N 1
ATOM 536 C CA . ASP A 1 75 ? -10.802 8.536 8.791 1.00 88.25 75 ASP A CA 1
ATOM 537 C C . ASP A 1 75 ? -10.998 7.873 10.164 1.00 88.25 75 ASP A C 1
ATOM 539 O O . ASP A 1 75 ? -11.006 6.648 10.294 1.00 88.25 75 ASP A O 1
ATOM 543 N N . ALA A 1 76 ? -11.130 8.695 11.207 1.00 84.19 76 ALA A N 1
ATOM 544 C CA . ALA A 1 76 ? -11.332 8.235 12.579 1.00 84.19 76 ALA A CA 1
ATOM 545 C C . ALA A 1 76 ? -12.741 7.667 12.825 1.00 84.19 76 ALA A C 1
ATOM 547 O O . ALA A 1 76 ? -12.934 6.937 13.798 1.00 84.19 76 ALA A O 1
ATOM 548 N N . ASP A 1 77 ? -13.705 7.990 11.959 1.00 87.00 77 ASP A N 1
ATOM 549 C CA . ASP A 1 77 ? -15.079 7.492 12.035 1.00 87.00 77 ASP A CA 1
ATOM 550 C C . ASP A 1 77 ? -15.266 6.186 11.235 1.00 87.00 77 ASP A C 1
ATOM 552 O O . ASP A 1 77 ? -16.325 5.554 11.308 1.00 87.00 77 ASP A O 1
ATOM 556 N N . ALA A 1 78 ? -14.246 5.751 10.484 1.00 86.75 78 ALA A N 1
ATOM 557 C CA . ALA A 1 78 ? -14.297 4.528 9.695 1.00 86.75 78 ALA A CA 1
ATOM 558 C C . ALA A 1 78 ? -14.193 3.270 10.575 1.00 86.75 78 ALA A C 1
ATOM 560 O O . ALA A 1 78 ? -13.218 3.053 11.294 1.00 86.75 78 ALA A O 1
ATOM 561 N N . ASP A 1 79 ? -15.186 2.386 10.460 1.00 89.62 79 ASP A N 1
ATOM 562 C CA . ASP A 1 79 ? -15.212 1.098 11.155 1.00 89.62 79 ASP A CA 1
ATOM 563 C C . ASP A 1 79 ? -14.588 0.002 10.277 1.00 89.62 79 ASP A C 1
ATOM 565 O O . ASP A 1 79 ? -15.282 -0.712 9.547 1.00 89.62 79 ASP A O 1
ATOM 569 N N . LEU A 1 80 ? -13.255 -0.085 10.295 1.00 90.38 80 LEU A N 1
ATOM 570 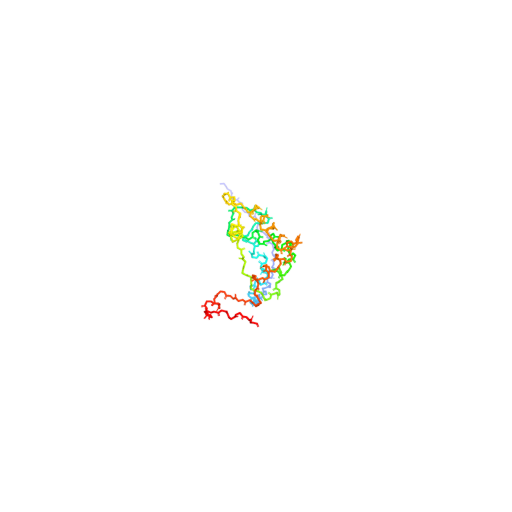C CA . LEU A 1 80 ? -12.465 -0.942 9.407 1.00 90.38 80 LEU A CA 1
ATOM 571 C C . LEU A 1 80 ? -11.394 -1.730 10.171 1.00 90.38 80 LEU A C 1
ATOM 573 O O . LEU A 1 80 ? -10.799 -1.250 11.134 1.00 90.38 80 LEU A O 1
ATOM 577 N N . THR A 1 81 ? -11.073 -2.922 9.668 1.00 89.25 81 THR A N 1
ATOM 578 C CA . THR A 1 81 ? -9.872 -3.676 10.052 1.00 89.25 81 THR A CA 1
ATOM 579 C C . THR A 1 81 ? -8.931 -3.764 8.857 1.00 89.25 81 THR A C 1
ATOM 581 O O . THR A 1 81 ? -9.302 -4.309 7.818 1.00 89.25 81 THR A O 1
ATOM 584 N N . VAL A 1 82 ? -7.701 -3.264 9.004 1.00 91.19 82 VAL A N 1
ATOM 585 C CA . VAL A 1 82 ? -6.674 -3.314 7.953 1.00 91.19 82 VAL A CA 1
ATOM 586 C C . VAL A 1 82 ? -5.628 -4.369 8.295 1.00 91.19 82 VAL A C 1
ATOM 588 O O . VAL A 1 82 ? -4.940 -4.285 9.313 1.00 91.19 82 VAL A O 1
ATOM 591 N N . PHE A 1 83 ? -5.473 -5.353 7.415 1.00 92.62 83 PHE A N 1
ATOM 592 C CA . PHE A 1 83 ? -4.412 -6.354 7.464 1.00 92.62 83 PHE A CA 1
ATOM 593 C C . PHE A 1 83 ? -3.162 -5.806 6.776 1.00 92.62 83 PHE A C 1
ATOM 595 O O . PHE A 1 83 ? -2.813 -6.227 5.678 1.00 92.62 83 PHE A O 1
ATOM 602 N N . ALA A 1 84 ? -2.522 -4.825 7.413 1.00 92.88 84 ALA A N 1
ATOM 603 C CA . ALA A 1 84 ? -1.415 -4.070 6.836 1.00 92.88 84 ALA A CA 1
ATOM 604 C C . ALA A 1 84 ? -0.216 -4.981 6.480 1.00 92.88 84 ALA A C 1
ATOM 606 O O . ALA A 1 84 ? 0.402 -5.554 7.385 1.00 92.88 84 ALA A O 1
ATOM 607 N N . PRO A 1 85 ? 0.134 -5.136 5.188 1.00 95.25 85 PRO A N 1
ATOM 608 C CA . PRO A 1 85 ? 1.347 -5.843 4.793 1.00 95.25 85 PRO A CA 1
ATOM 609 C C . PRO A 1 85 ? 2.589 -5.023 5.166 1.00 95.25 85 PRO A C 1
ATOM 611 O O . PRO A 1 85 ? 2.638 -3.827 4.890 1.00 95.25 85 PRO A O 1
ATOM 614 N N . THR A 1 86 ? 3.596 -5.670 5.760 1.00 95.94 86 THR A N 1
ATOM 615 C CA . THR A 1 86 ? 4.893 -5.035 6.053 1.00 95.94 86 THR A CA 1
ATOM 616 C C . THR A 1 86 ? 5.758 -4.914 4.800 1.00 95.94 86 THR A C 1
ATOM 618 O O . THR A 1 86 ? 5.531 -5.614 3.805 1.00 95.94 86 THR A O 1
ATOM 621 N N . ASP A 1 87 ? 6.834 -4.137 4.871 1.00 96.12 87 ASP A N 1
ATOM 622 C CA . ASP A 1 87 ? 7.792 -3.983 3.770 1.00 96.12 87 ASP A CA 1
ATOM 623 C C . ASP A 1 87 ? 8.453 -5.313 3.379 1.00 96.12 87 ASP A C 1
ATOM 625 O O . ASP A 1 87 ? 8.618 -5.637 2.196 1.00 96.12 87 ASP A O 1
ATOM 629 N N . GLN A 1 88 ? 8.691 -6.199 4.354 1.00 96.25 88 GLN A N 1
ATOM 630 C CA . GLN A 1 88 ? 9.109 -7.571 4.070 1.00 96.25 88 GLN A CA 1
ATOM 631 C C . GLN A 1 88 ? 8.093 -8.339 3.207 1.00 96.25 88 GLN A C 1
ATOM 633 O O . GLN A 1 88 ? 8.511 -9.154 2.377 1.00 96.25 88 GLN A O 1
ATOM 638 N N . ALA A 1 89 ? 6.787 -8.141 3.403 1.00 96.50 89 ALA A N 1
ATOM 639 C CA . ALA A 1 89 ? 5.755 -8.823 2.624 1.00 96.50 89 ALA A CA 1
ATOM 640 C C . ALA A 1 89 ? 5.771 -8.365 1.157 1.00 96.50 89 ALA A C 1
ATOM 642 O O . ALA A 1 89 ? 5.740 -9.211 0.262 1.00 96.50 89 ALA A O 1
ATOM 643 N N . PHE A 1 90 ? 5.939 -7.067 0.901 1.00 96.94 90 PHE A N 1
ATOM 644 C CA . PHE A 1 90 ? 6.127 -6.548 -0.456 1.00 96.94 90 PHE A CA 1
ATOM 645 C C . PHE A 1 90 ? 7.410 -7.081 -1.103 1.00 96.94 90 PHE A C 1
ATOM 647 O O . PHE A 1 90 ? 7.381 -7.564 -2.233 1.00 96.94 90 PHE A O 1
ATOM 654 N N . VAL A 1 91 ? 8.544 -7.089 -0.393 1.00 96.75 91 VAL A N 1
ATOM 655 C CA . VAL A 1 91 ? 9.792 -7.651 -0.946 1.00 96.75 91 VAL A CA 1
ATOM 656 C C . VAL A 1 91 ? 9.643 -9.140 -1.278 1.00 96.75 91 VAL A C 1
ATOM 658 O O . VAL A 1 91 ? 10.220 -9.612 -2.262 1.00 96.75 91 VAL A O 1
ATOM 661 N N . ARG A 1 92 ? 8.870 -9.897 -0.490 1.00 96.62 92 ARG A N 1
ATOM 662 C CA . ARG A 1 92 ? 8.535 -11.295 -0.805 1.00 96.62 92 ARG A CA 1
ATOM 663 C C . ARG A 1 92 ? 7.667 -11.394 -2.056 1.00 96.62 92 ARG A C 1
ATOM 665 O O . ARG A 1 92 ? 8.043 -12.143 -2.949 1.00 96.62 92 ARG A O 1
ATOM 672 N N . LEU A 1 93 ? 6.610 -10.588 -2.165 1.00 95.50 93 LEU A N 1
ATOM 673 C CA . LEU A 1 93 ? 5.771 -10.528 -3.364 1.00 95.50 93 LEU A CA 1
ATOM 674 C C . LEU A 1 93 ? 6.606 -10.242 -4.619 1.00 95.50 93 LEU A C 1
ATOM 676 O O . LEU A 1 93 ? 6.491 -10.956 -5.610 1.00 95.50 93 LEU A O 1
ATOM 680 N N . ALA A 1 94 ? 7.501 -9.251 -4.571 1.00 97.06 94 ALA A N 1
ATOM 681 C CA . ALA A 1 94 ? 8.383 -8.941 -5.693 1.00 97.06 94 ALA A CA 1
ATOM 682 C C . ALA A 1 94 ? 9.222 -10.162 -6.106 1.00 97.06 94 ALA A C 1
ATOM 684 O O . ALA A 1 94 ? 9.364 -10.445 -7.295 1.00 97.06 94 ALA A O 1
ATOM 685 N N . ARG A 1 95 ? 9.768 -10.908 -5.136 1.00 96.44 95 ARG A N 1
ATOM 686 C CA . ARG A 1 95 ? 10.551 -12.126 -5.404 1.00 96.44 95 ARG A CA 1
ATOM 687 C C . ARG A 1 95 ? 9.705 -13.231 -6.022 1.00 96.44 95 ARG A C 1
ATOM 689 O O . ARG A 1 95 ? 10.172 -13.852 -6.972 1.00 96.44 95 ARG A O 1
ATOM 696 N N . ASP A 1 96 ? 8.493 -13.438 -5.522 1.00 95.88 96 ASP A N 1
ATOM 697 C CA . ASP A 1 96 ? 7.559 -14.436 -6.051 1.00 95.88 96 ASP A CA 1
ATOM 698 C C . ASP A 1 96 ? 7.150 -14.112 -7.496 1.00 95.88 96 ASP A C 1
ATOM 700 O O . ASP A 1 96 ? 6.981 -15.015 -8.313 1.00 95.88 96 ASP A O 1
ATOM 704 N N . LEU A 1 97 ? 7.091 -12.822 -7.841 1.00 94.88 97 LEU A N 1
ATOM 705 C CA . LEU A 1 97 ? 6.863 -12.339 -9.203 1.00 94.88 97 LEU A CA 1
ATOM 706 C C . LEU A 1 97 ? 8.108 -12.404 -10.109 1.00 94.88 97 LEU A C 1
ATOM 708 O O . LEU A 1 97 ? 7.980 -12.206 -11.312 1.00 94.88 97 LEU A O 1
ATOM 712 N N . GLY A 1 98 ? 9.300 -12.697 -9.571 1.00 96.00 98 GLY A N 1
ATOM 713 C CA . GLY A 1 98 ? 10.530 -12.872 -10.356 1.00 96.00 98 GLY A CA 1
ATOM 714 C C . GLY A 1 98 ? 11.645 -11.852 -10.099 1.00 96.00 98 GLY A C 1
ATOM 715 O O . GLY A 1 98 ? 12.663 -11.864 -10.798 1.00 96.00 98 GLY A O 1
ATOM 716 N N . TYR A 1 99 ? 11.523 -10.987 -9.088 1.00 96.56 99 TYR A N 1
ATOM 717 C CA . TYR A 1 99 ? 12.570 -10.030 -8.724 1.00 96.56 99 TYR A CA 1
ATOM 718 C C . TYR A 1 99 ? 13.828 -10.736 -8.188 1.00 96.56 99 TYR A C 1
ATOM 720 O O . TYR A 1 99 ? 13.931 -11.098 -7.015 1.00 96.56 99 TYR A O 1
ATOM 728 N N . ALA A 1 100 ? 14.828 -10.912 -9.055 1.00 91.88 100 ALA A N 1
ATOM 729 C CA . ALA A 1 100 ? 16.034 -11.697 -8.768 1.00 91.88 100 ALA A CA 1
ATOM 730 C C . ALA A 1 100 ? 17.219 -10.888 -8.194 1.00 91.88 100 ALA A C 1
ATOM 732 O O . ALA A 1 100 ? 18.355 -11.379 -8.154 1.00 91.88 100 ALA A O 1
ATOM 733 N N . LYS A 1 101 ? 17.015 -9.633 -7.768 1.00 91.25 101 LYS A N 1
ATOM 734 C CA . LYS A 1 101 ? 18.104 -8.823 -7.194 1.00 91.25 101 LYS A CA 1
ATOM 735 C C . LYS A 1 101 ? 18.534 -9.388 -5.839 1.00 91.25 101 LYS A C 1
ATOM 737 O O . LYS A 1 101 ? 17.721 -9.729 -4.984 1.00 91.25 101 LYS A O 1
ATOM 742 N N . ARG A 1 102 ? 19.852 -9.472 -5.637 1.00 88.31 102 ARG A N 1
ATOM 743 C CA . ARG A 1 102 ? 20.437 -9.914 -4.366 1.00 88.31 102 ARG A CA 1
ATOM 744 C C . ARG A 1 102 ? 20.300 -8.828 -3.302 1.00 88.31 102 ARG A C 1
ATOM 746 O O . ARG A 1 102 ? 20.489 -7.652 -3.594 1.00 88.31 102 ARG A O 1
ATOM 753 N N . GLY A 1 103 ? 20.084 -9.258 -2.063 1.00 88.12 103 GLY A N 1
ATOM 754 C CA . GLY A 1 103 ? 19.967 -8.373 -0.906 1.00 88.12 103 GLY A CA 1
ATOM 755 C C . GLY A 1 103 ? 18.531 -7.937 -0.616 1.00 88.12 103 GLY A C 1
ATOM 756 O O . GLY A 1 103 ? 17.569 -8.474 -1.173 1.00 88.12 103 GLY A O 1
ATOM 757 N N . TYR A 1 104 ? 18.412 -6.995 0.316 1.00 91.19 104 TYR A N 1
ATOM 758 C CA . TYR A 1 104 ? 17.170 -6.304 0.641 1.00 91.19 104 TYR A CA 1
ATOM 759 C C . TYR A 1 104 ? 17.211 -4.926 -0.014 1.00 91.19 104 TYR A C 1
ATOM 761 O O . TYR A 1 104 ? 18.181 -4.186 0.168 1.00 91.19 104 TYR A O 1
ATOM 769 N N . ASN A 1 105 ? 16.218 -4.631 -0.845 1.00 93.50 105 ASN A N 1
ATOM 770 C CA . ASN A 1 105 ? 16.129 -3.366 -1.555 1.00 93.50 105 ASN A CA 1
ATOM 771 C C . ASN A 1 105 ? 14.664 -3.052 -1.819 1.00 93.50 105 ASN A C 1
ATOM 773 O O . ASN A 1 105 ? 14.028 -3.698 -2.653 1.00 93.50 105 ASN A O 1
ATOM 777 N N . GLU A 1 106 ? 14.172 -2.064 -1.093 1.00 94.56 106 GLU A N 1
ATOM 778 C CA . GLU A 1 106 ? 12.771 -1.696 -1.094 1.00 94.56 106 GLU A CA 1
ATOM 779 C C . GLU A 1 106 ? 12.340 -1.003 -2.373 1.00 94.56 106 GLU A C 1
ATOM 781 O O . GLU A 1 106 ? 11.468 -1.497 -3.081 1.00 94.56 106 GLU A O 1
ATOM 786 N N . ALA A 1 107 ? 13.036 0.077 -2.725 1.00 94.81 107 ALA A N 1
ATOM 787 C CA . ALA A 1 107 ? 12.748 0.869 -3.913 1.00 94.81 107 ALA A CA 1
ATOM 788 C C . ALA A 1 107 ? 12.681 0.021 -5.193 1.00 94.81 107 ALA A C 1
ATOM 790 O O . ALA A 1 107 ? 11.785 0.180 -6.016 1.00 94.81 107 ALA A O 1
ATOM 791 N N . GLY A 1 108 ? 13.620 -0.909 -5.360 1.00 96.00 108 GLY A N 1
ATOM 792 C CA . GLY A 1 108 ? 13.675 -1.799 -6.512 1.00 96.00 108 GLY A CA 1
ATOM 793 C C . GLY A 1 108 ? 12.618 -2.899 -6.471 1.00 96.00 108 GLY A C 1
ATOM 794 O O . GLY A 1 108 ? 12.087 -3.245 -7.522 1.00 96.00 108 GLY A O 1
ATOM 795 N N . ALA A 1 109 ? 12.282 -3.425 -5.288 1.00 96.62 109 ALA A N 1
ATOM 796 C CA . ALA A 1 109 ? 11.176 -4.371 -5.149 1.00 96.62 109 ALA A CA 1
ATOM 797 C C . ALA A 1 109 ? 9.834 -3.699 -5.475 1.00 96.62 109 ALA A C 1
ATOM 799 O O . ALA A 1 109 ? 9.056 -4.242 -6.254 1.00 96.62 109 ALA A O 1
ATOM 800 N N . PHE A 1 110 ? 9.601 -2.495 -4.948 1.00 96.12 110 PHE A N 1
ATOM 801 C CA . PHE A 1 110 ? 8.399 -1.713 -5.212 1.00 96.12 110 PHE A CA 1
ATOM 802 C C . PHE A 1 110 ? 8.284 -1.337 -6.694 1.00 96.12 110 PHE A C 1
ATOM 804 O O . PHE A 1 110 ? 7.252 -1.583 -7.310 1.00 96.12 110 PHE A O 1
ATOM 811 N N . ALA A 1 111 ? 9.362 -0.833 -7.306 1.00 96.69 111 ALA A N 1
ATOM 812 C CA . ALA A 1 111 ? 9.383 -0.524 -8.736 1.00 96.69 111 ALA A CA 1
ATOM 813 C C . ALA A 1 111 ? 9.089 -1.758 -9.605 1.00 96.69 111 ALA A C 1
ATOM 815 O O . ALA A 1 111 ? 8.349 -1.659 -10.582 1.00 96.69 111 ALA A O 1
ATOM 816 N N . TYR A 1 112 ? 9.620 -2.926 -9.230 1.00 97.50 112 TYR A N 1
ATOM 817 C CA . TYR A 1 112 ? 9.326 -4.177 -9.926 1.00 97.50 112 TYR A CA 1
ATOM 818 C C . TYR A 1 112 ? 7.855 -4.582 -9.784 1.00 97.50 112 TYR A C 1
ATOM 820 O O . TYR A 1 112 ? 7.235 -4.980 -10.764 1.00 97.50 112 TYR A O 1
ATOM 828 N N . ILE A 1 113 ? 7.268 -4.444 -8.591 1.00 96.88 113 ILE A N 1
ATOM 829 C CA . ILE A 1 113 ? 5.831 -4.678 -8.393 1.00 96.88 113 ILE A CA 1
ATOM 830 C C . ILE A 1 113 ? 5.020 -3.743 -9.289 1.00 96.88 113 ILE A C 1
ATOM 832 O O . ILE A 1 113 ? 4.139 -4.216 -9.996 1.00 96.88 113 ILE A O 1
ATOM 836 N N . VAL A 1 114 ? 5.339 -2.446 -9.324 1.00 96.44 114 VAL A N 1
ATOM 837 C CA . VAL A 1 114 ? 4.649 -1.477 -10.190 1.00 96.44 114 VAL A CA 1
ATOM 838 C C . VAL A 1 114 ? 4.746 -1.877 -11.664 1.00 96.44 114 VAL A C 1
ATOM 840 O O . VAL A 1 114 ? 3.744 -1.807 -12.369 1.00 96.44 114 VAL A O 1
ATOM 843 N N . GLU A 1 115 ? 5.901 -2.355 -12.134 1.00 96.88 115 GLU A N 1
ATOM 844 C CA . GLU A 1 115 ? 6.060 -2.882 -13.497 1.00 96.88 115 GLU A CA 1
ATOM 845 C C . GLU A 1 115 ? 5.115 -4.066 -13.763 1.00 96.88 115 GLU A C 1
ATOM 847 O O . GLU A 1 115 ? 4.403 -4.076 -14.769 1.00 96.88 115 GLU A O 1
ATOM 852 N N . GLN A 1 116 ? 5.052 -5.035 -12.844 1.00 97.25 116 GLN A N 1
ATOM 853 C CA . GLN A 1 116 ? 4.164 -6.193 -12.985 1.00 97.25 116 GLN A CA 1
ATOM 854 C C . GLN A 1 116 ? 2.684 -5.796 -12.933 1.00 97.25 116 GLN A C 1
ATOM 856 O O . GLN A 1 116 ? 1.886 -6.281 -13.733 1.00 97.25 116 GLN A O 1
ATOM 861 N N . LEU A 1 117 ? 2.309 -4.881 -12.037 1.00 96.06 117 LEU A N 1
ATOM 862 C CA . LEU A 1 117 ? 0.943 -4.362 -11.953 1.00 96.06 117 LEU A CA 1
ATOM 863 C C . LEU A 1 117 ? 0.563 -3.569 -13.205 1.00 96.06 117 LEU A C 1
ATOM 865 O O . LEU A 1 117 ? -0.558 -3.698 -13.679 1.00 96.06 117 LEU A O 1
ATOM 869 N N . THR A 1 118 ? 1.496 -2.810 -13.782 1.00 96.50 118 THR A N 1
ATOM 870 C CA . THR A 1 118 ? 1.288 -2.083 -15.044 1.00 96.50 118 THR A CA 1
ATOM 871 C C . THR A 1 118 ? 1.019 -3.056 -16.188 1.00 96.50 118 THR A C 1
ATOM 873 O O . THR A 1 118 ? 0.115 -2.834 -16.990 1.00 96.50 118 THR A O 1
ATOM 876 N N . ALA A 1 119 ? 1.772 -4.158 -16.251 1.00 96.00 119 ALA A N 1
ATOM 877 C CA . ALA A 1 119 ? 1.557 -5.201 -17.249 1.00 96.00 119 ALA A CA 1
ATOM 878 C C . ALA A 1 119 ? 0.202 -5.912 -17.076 1.00 96.00 119 ALA A C 1
ATOM 880 O O . ALA A 1 119 ? -0.426 -6.266 -18.070 1.00 96.00 119 ALA A O 1
ATOM 881 N N . LEU A 1 120 ? -0.256 -6.107 -15.834 1.00 94.81 120 LEU A N 1
ATOM 882 C CA . LEU A 1 120 ? -1.562 -6.702 -15.528 1.00 94.81 120 LEU A CA 1
ATOM 883 C C . LEU A 1 120 ? -2.737 -5.737 -15.739 1.00 94.81 120 LEU A C 1
ATOM 885 O O . LEU A 1 120 ? -3.842 -6.186 -16.026 1.00 94.81 120 LEU A O 1
ATOM 889 N N . GLY A 1 121 ? -2.514 -4.437 -15.562 1.00 93.94 121 GLY A N 1
ATOM 890 C CA . GLY A 1 121 ? -3.526 -3.384 -15.637 1.00 93.94 121 GLY A CA 1
ATOM 891 C C . GLY A 1 121 ? -3.612 -2.694 -16.995 1.00 93.94 121 GLY A C 1
ATOM 892 O O . GLY A 1 121 ? -3.950 -1.516 -17.053 1.00 93.94 121 GLY A O 1
ATOM 893 N N . ASP A 1 122 ? -3.247 -3.384 -18.079 1.00 94.06 122 ASP A N 1
ATOM 894 C CA . ASP A 1 122 ? -3.294 -2.850 -19.448 1.00 94.06 122 ASP A CA 1
ATOM 895 C C . ASP A 1 122 ? -2.565 -1.496 -19.621 1.00 94.06 122 ASP A C 1
ATOM 897 O O . ASP A 1 122 ? -2.946 -0.656 -20.439 1.00 94.06 122 ASP A O 1
ATOM 901 N N . GLY A 1 123 ? -1.484 -1.280 -18.862 1.00 94.62 123 GLY A N 1
ATOM 902 C CA . GLY A 1 123 ? -0.682 -0.054 -18.889 1.00 94.62 123 GLY A CA 1
ATOM 903 C C . GLY A 1 123 ? -0.944 0.931 -17.745 1.00 94.62 123 GLY A C 1
ATOM 904 O O . GLY A 1 123 ? -0.195 1.901 -17.633 1.00 94.62 123 GLY A O 1
ATOM 905 N N . ASP A 1 124 ? -1.931 0.684 -16.881 1.00 94.62 124 ASP A N 1
ATOM 906 C CA . ASP A 1 124 ? -2.178 1.468 -15.665 1.00 94.62 124 ASP A CA 1
ATOM 907 C C . ASP A 1 124 ? -2.122 0.571 -14.410 1.00 94.62 124 ASP A C 1
ATOM 909 O O . ASP A 1 124 ? -2.985 -0.289 -14.220 1.00 94.62 124 ASP A O 1
ATOM 913 N N . PRO A 1 125 ? -1.124 0.738 -13.522 1.00 95.94 125 PRO A N 1
ATOM 914 C CA . PRO A 1 125 ? -1.019 -0.071 -12.312 1.00 95.94 125 PRO A CA 1
ATOM 915 C C . PRO A 1 125 ? -2.060 0.292 -11.244 1.00 95.94 125 PRO A C 1
ATOM 917 O O . PRO A 1 125 ? -2.306 -0.528 -10.356 1.00 95.94 125 PRO A O 1
ATOM 920 N N . ILE A 1 126 ? -2.651 1.494 -11.283 1.00 96.69 126 ILE A N 1
ATOM 921 C CA . ILE A 1 126 ? -3.449 2.029 -10.171 1.00 96.69 126 ILE A CA 1
ATOM 922 C C . ILE A 1 126 ? -4.722 1.212 -9.916 1.00 96.69 126 ILE A C 1
ATOM 924 O O . ILE A 1 126 ? -4.915 0.810 -8.771 1.00 96.69 126 ILE A O 1
ATOM 928 N N . PRO A 1 127 ? -5.557 0.853 -10.912 1.00 96.44 127 PRO A N 1
ATOM 929 C CA . PRO A 1 127 ? -6.763 0.064 -10.655 1.00 96.44 127 PRO A CA 1
ATOM 930 C C . PRO A 1 127 ? -6.468 -1.300 -10.017 1.00 96.44 127 PRO A C 1
ATOM 932 O O . PRO A 1 127 ? -7.179 -1.741 -9.111 1.00 96.44 127 PRO A O 1
ATOM 935 N N . VAL A 1 128 ? -5.398 -1.967 -10.460 1.00 96.69 128 VAL A N 1
ATOM 936 C CA . VAL A 1 128 ? -4.984 -3.260 -9.897 1.00 96.69 128 VAL A CA 1
ATOM 937 C C . VAL A 1 128 ? -4.440 -3.072 -8.483 1.00 96.69 128 VAL A C 1
ATOM 939 O O . VAL A 1 128 ? -4.827 -3.817 -7.582 1.00 96.69 128 VAL A O 1
ATOM 942 N N . LEU A 1 129 ? -3.596 -2.059 -8.265 1.00 95.81 129 LEU A N 1
ATOM 943 C CA . LEU A 1 129 ? -3.066 -1.719 -6.947 1.00 95.81 129 LEU A CA 1
ATOM 944 C C . LEU A 1 129 ? -4.192 -1.425 -5.951 1.00 95.81 129 LEU A C 1
ATOM 946 O O . LEU A 1 129 ? -4.202 -1.996 -4.863 1.00 95.81 129 LEU A O 1
ATOM 950 N N . THR A 1 130 ? -5.165 -0.597 -6.332 1.00 95.88 130 THR A N 1
ATOM 951 C CA . THR A 1 130 ? -6.327 -0.266 -5.501 1.00 95.88 130 THR A CA 1
ATOM 952 C C . THR A 1 130 ? -7.099 -1.524 -5.116 1.00 95.88 130 THR A C 1
ATOM 954 O O . THR A 1 130 ? -7.394 -1.714 -3.939 1.00 95.88 130 THR A O 1
ATOM 957 N N . ASN A 1 131 ? -7.359 -2.434 -6.060 1.00 95.50 131 ASN A N 1
ATOM 958 C CA . ASN A 1 131 ? -8.034 -3.700 -5.758 1.00 95.50 131 ASN A CA 1
ATOM 959 C C . ASN A 1 131 ? -7.236 -4.568 -4.775 1.00 95.50 131 ASN A C 1
ATOM 961 O O . ASN A 1 131 ? -7.813 -5.144 -3.852 1.00 95.50 131 ASN A O 1
ATOM 965 N N . VAL A 1 132 ? -5.913 -4.644 -4.941 1.00 95.06 132 VAL A N 1
ATOM 966 C CA . VAL A 1 132 ? -5.036 -5.372 -4.013 1.00 95.06 132 VAL A CA 1
ATOM 967 C C . VAL A 1 132 ? -5.091 -4.751 -2.618 1.00 95.06 132 VAL A C 1
ATOM 969 O O . VAL A 1 132 ? -5.230 -5.481 -1.640 1.00 95.06 132 VAL A O 1
ATOM 972 N N . LEU A 1 133 ? -5.024 -3.424 -2.502 1.00 95.19 133 LEU A N 1
ATOM 973 C CA . LEU A 1 133 ? -5.099 -2.732 -1.213 1.00 95.19 133 LEU A CA 1
ATOM 974 C C . LEU A 1 133 ? -6.460 -2.943 -0.539 1.00 95.19 133 LEU A C 1
ATOM 976 O O . LEU A 1 133 ? -6.502 -3.256 0.648 1.00 95.19 133 LEU A O 1
ATOM 980 N N . LEU A 1 134 ? -7.560 -2.869 -1.293 1.00 94.38 134 LEU A N 1
ATOM 981 C CA . LEU A 1 134 ? -8.906 -3.121 -0.770 1.00 94.38 134 LEU A CA 1
ATOM 982 C C . LEU A 1 134 ? -9.097 -4.568 -0.296 1.00 94.38 134 LEU A C 1
ATOM 984 O O . LEU A 1 134 ? -9.826 -4.792 0.664 1.00 94.38 134 LEU A O 1
ATOM 988 N N . TYR A 1 135 ? -8.394 -5.542 -0.882 1.00 94.69 135 TYR A N 1
ATOM 989 C CA . TYR A 1 135 ? -8.408 -6.929 -0.398 1.00 94.69 135 TYR A CA 1
ATOM 990 C C . TYR A 1 135 ? -7.806 -7.089 1.012 1.00 94.69 135 TYR A C 1
ATOM 992 O O . TYR A 1 135 ? -8.072 -8.074 1.698 1.00 94.69 135 TYR A O 1
ATOM 1000 N N . HIS A 1 136 ? -7.006 -6.121 1.470 1.00 94.19 136 HIS A N 1
ATOM 1001 C CA . HIS A 1 136 ? -6.433 -6.113 2.819 1.00 94.19 136 HIS A CA 1
ATOM 1002 C C . HIS A 1 136 ? -7.326 -5.403 3.843 1.00 94.19 136 HIS A C 1
ATOM 1004 O O . HIS A 1 136 ? -6.955 -5.317 5.014 1.00 94.19 136 HIS A O 1
ATOM 1010 N N . VAL A 1 137 ? -8.491 -4.897 3.435 1.00 93.06 137 VAL A N 1
ATOM 1011 C CA . VAL A 1 137 ? -9.412 -4.168 4.307 1.00 93.06 137 VAL A CA 1
ATOM 1012 C C . VAL A 1 137 ? -10.691 -4.976 4.493 1.00 93.06 137 VAL A C 1
ATOM 1014 O O . VAL A 1 137 ? -11.352 -5.353 3.531 1.00 93.06 137 VAL A O 1
ATOM 1017 N N . SER A 1 138 ? -11.056 -5.222 5.750 1.00 90.31 138 SER A N 1
ATOM 1018 C CA . SER A 1 138 ? -12.340 -5.813 6.125 1.00 90.31 138 SER A CA 1
ATOM 1019 C C . SER A 1 138 ? -13.250 -4.751 6.738 1.00 90.31 138 SER A C 1
ATOM 1021 O O . SER A 1 138 ? -12.767 -3.933 7.530 1.00 90.31 138 SER A O 1
ATOM 1023 N N . PRO A 1 139 ? -14.563 -4.781 6.450 1.00 88.12 139 PRO A N 1
ATOM 1024 C CA . PRO A 1 139 ? -15.525 -3.985 7.198 1.00 88.12 139 PRO A CA 1
ATOM 1025 C C . PRO A 1 139 ? -15.576 -4.437 8.664 1.00 88.12 139 PRO A C 1
ATOM 1027 O O . PRO A 1 139 ? -15.438 -5.628 8.961 1.00 88.12 139 PRO A O 1
ATOM 1030 N N . GLY A 1 140 ? -15.807 -3.480 9.560 1.00 87.06 140 GLY A N 1
ATOM 1031 C CA . GLY A 1 140 ? -15.919 -3.682 11.000 1.00 87.06 140 GLY A CA 1
ATOM 1032 C C . GLY A 1 140 ? -14.569 -3.728 11.720 1.00 87.06 140 GLY A C 1
ATOM 1033 O O . GLY A 1 140 ? -13.617 -4.376 11.275 1.00 87.06 140 GLY A O 1
ATOM 1034 N N . SER A 1 141 ? -14.491 -3.089 12.884 1.00 83.69 141 SER A N 1
ATOM 1035 C CA . SER A 1 141 ? -13.334 -3.150 13.779 1.00 83.69 141 SER A CA 1
ATOM 1036 C C . SER A 1 141 ? -13.360 -4.443 14.587 1.00 83.69 141 SER A C 1
ATOM 1038 O O . SER A 1 141 ? -14.200 -4.634 15.470 1.00 83.69 141 SER A O 1
ATOM 1040 N N . THR A 1 142 ? -12.408 -5.338 14.328 1.00 82.12 142 THR A N 1
ATOM 1041 C CA . THR A 1 142 ? -12.276 -6.591 15.077 1.00 82.12 142 THR A CA 1
ATOM 1042 C C . THR A 1 142 ? -10.943 -6.629 15.812 1.00 82.12 142 THR A C 1
ATOM 1044 O O . THR A 1 142 ? -9.875 -6.604 15.206 1.00 82.12 142 THR A O 1
ATOM 1047 N N . PHE A 1 143 ? -10.974 -6.748 17.141 1.00 81.69 143 PHE A N 1
ATOM 1048 C CA . PHE A 1 143 ? -9.744 -6.874 17.919 1.00 81.69 143 PHE A CA 1
ATOM 1049 C C . PHE A 1 143 ? -9.222 -8.310 17.897 1.00 81.69 143 PHE A C 1
ATOM 1051 O O . PHE A 1 143 ? -9.986 -9.272 17.975 1.00 81.69 143 PHE A O 1
ATOM 1058 N N . TYR A 1 144 ? -7.897 -8.466 17.930 1.00 78.56 144 TYR A N 1
ATOM 1059 C CA . TYR A 1 144 ? -7.236 -9.777 17.977 1.00 78.56 144 TYR A CA 1
ATOM 1060 C C . TYR A 1 144 ? -7.795 -10.711 19.069 1.00 78.56 144 TYR A C 1
ATOM 1062 O O . TYR A 1 144 ? -7.951 -11.910 18.842 1.00 78.56 144 TYR A O 1
ATOM 1070 N N . LYS A 1 145 ? -8.143 -10.172 20.249 1.00 79.69 145 LYS A N 1
ATOM 1071 C CA . LYS A 1 145 ? -8.766 -10.945 21.342 1.00 79.69 145 LYS A CA 1
ATOM 1072 C C . LYS A 1 145 ? -10.091 -11.600 20.938 1.00 79.69 145 LYS A C 1
ATOM 1074 O O . LYS A 1 145 ? -10.386 -12.702 21.397 1.00 79.69 145 LYS A O 1
ATOM 1079 N N . ASP A 1 146 ? -10.856 -10.936 20.083 1.00 79.12 146 ASP A N 1
ATOM 1080 C CA . ASP A 1 146 ? -12.173 -11.373 19.644 1.00 79.12 146 ASP A CA 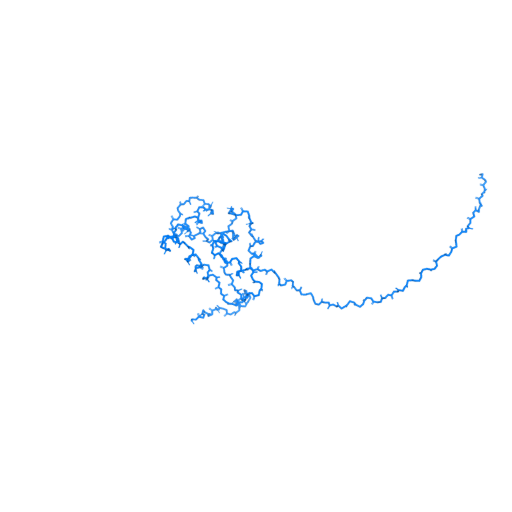1
ATOM 1081 C C . ASP A 1 146 ? -12.020 -12.397 18.504 1.00 79.12 146 ASP A C 1
ATOM 1083 O O . ASP A 1 146 ? -12.645 -13.454 18.560 1.00 79.12 146 ASP A O 1
ATOM 1087 N N . ILE A 1 147 ? -11.061 -12.192 17.585 1.00 70.00 147 ILE A N 1
ATOM 1088 C CA . ILE A 1 147 ? -10.672 -13.176 16.548 1.00 70.00 147 ILE A CA 1
ATOM 1089 C C . ILE A 1 147 ? -10.179 -14.481 17.184 1.00 70.00 147 ILE A C 1
ATOM 1091 O O . ILE A 1 147 ? -10.630 -15.575 16.843 1.00 70.00 147 ILE A O 1
ATOM 1095 N N . LYS A 1 148 ? -9.268 -14.380 18.158 1.00 72.12 148 LYS A N 1
ATOM 1096 C CA . LYS A 1 148 ? -8.693 -15.544 18.845 1.00 72.12 148 LYS A CA 1
ATOM 1097 C C . LYS A 1 148 ? -9.753 -16.357 19.593 1.00 72.12 148 LYS A C 1
ATOM 1099 O O . LYS A 1 148 ? -9.592 -17.564 19.751 1.00 72.12 148 LYS A O 1
ATOM 1104 N N . LYS A 1 149 ? -10.820 -15.702 20.059 1.00 73.75 149 LYS A N 1
ATOM 1105 C CA . LYS A 1 149 ? -11.945 -16.349 20.741 1.00 73.75 149 LYS A CA 1
ATOM 1106 C C . LYS A 1 149 ? -12.953 -16.953 19.759 1.00 73.75 149 LYS A C 1
ATOM 1108 O O . LYS A 1 149 ? -13.519 -17.995 20.072 1.00 73.75 149 LYS A O 1
ATOM 1113 N N . ALA A 1 150 ? -13.165 -16.320 18.606 1.00 64.62 150 ALA A N 1
ATOM 1114 C CA . ALA A 1 150 ? -14.085 -16.786 17.570 1.00 64.62 150 ALA A CA 1
ATOM 1115 C C . ALA A 1 150 ? -13.579 -18.044 16.840 1.00 64.62 150 ALA A C 1
ATOM 1117 O O . ALA A 1 150 ? -14.381 -18.829 16.345 1.00 64.62 150 ALA A O 1
ATOM 1118 N N . GLY A 1 151 ? -12.261 -18.270 16.788 1.00 61.78 151 GLY A N 1
ATOM 1119 C CA . GLY A 1 151 ? -11.652 -19.459 16.174 1.00 61.78 151 GLY A CA 1
ATOM 1120 C C . GLY A 1 151 ? -11.676 -19.468 14.637 1.00 61.78 151 GLY A C 1
ATOM 1121 O O . GLY A 1 151 ? -10.792 -20.066 14.030 1.00 61.78 151 GLY A O 1
ATOM 1122 N N . SER A 1 152 ? -12.625 -18.769 14.010 1.00 60.03 152 SER A N 1
ATOM 1123 C CA . SER A 1 152 ? -12.687 -18.475 12.576 1.00 60.03 152 SER A CA 1
ATOM 1124 C C . SER A 1 152 ? -13.524 -17.210 12.339 1.00 60.03 152 SER A C 1
ATOM 1126 O O . SER A 1 152 ? -14.433 -16.921 13.117 1.00 60.03 152 SER A O 1
ATOM 1128 N N . LEU A 1 153 ? -13.205 -16.453 11.288 1.00 58.88 153 LEU A N 1
ATOM 1129 C CA . L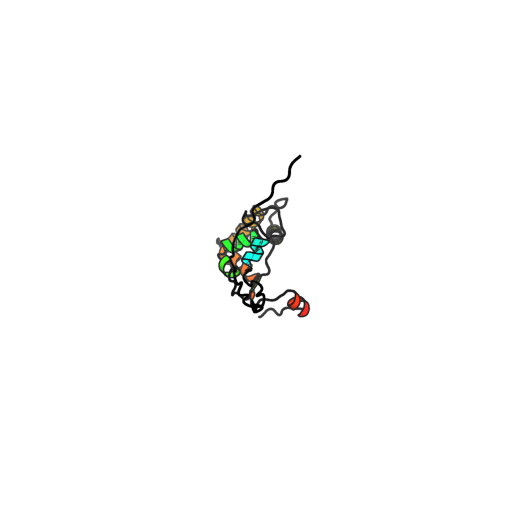EU A 1 153 ? -14.043 -15.364 10.785 1.00 58.88 153 LEU A CA 1
ATOM 1130 C C . LEU A 1 153 ? -14.768 -15.899 9.549 1.00 58.88 153 LEU A C 1
ATOM 1132 O O . LEU A 1 153 ? -14.113 -16.342 8.605 1.00 58.88 153 LEU A O 1
ATOM 1136 N N . GLU A 1 154 ? -16.100 -15.898 9.559 1.00 61.78 154 GLU A N 1
ATOM 1137 C CA . GLU A 1 154 ? -16.860 -16.195 8.345 1.00 61.78 154 GLU A CA 1
ATOM 1138 C C . GLU A 1 154 ? -16.641 -15.056 7.347 1.00 61.78 154 GLU A C 1
ATOM 1140 O O . GLU A 1 154 ? -16.871 -13.891 7.669 1.00 61.78 154 GLU A O 1
ATOM 1145 N N . VAL A 1 155 ? -16.158 -15.389 6.148 1.00 52.34 155 VAL A N 1
ATOM 1146 C CA . VAL A 1 155 ? -16.072 -14.430 5.044 1.00 52.34 155 VAL A CA 1
ATOM 1147 C C . VAL A 1 155 ? -17.505 -14.188 4.570 1.00 52.34 155 VAL A C 1
ATOM 1149 O O . VAL A 1 155 ? -18.146 -15.157 4.154 1.00 52.34 155 VAL A O 1
ATOM 1152 N N . PRO A 1 156 ? -18.036 -12.954 4.635 1.00 48.38 156 PRO A N 1
ATOM 1153 C CA . PRO A 1 156 ? -19.343 -12.661 4.068 1.00 48.38 156 PRO A CA 1
ATOM 1154 C C . PRO A 1 156 ? -19.290 -12.964 2.567 1.00 48.38 156 PRO A C 1
ATOM 1156 O O . PRO A 1 156 ? -18.485 -12.372 1.849 1.00 48.38 156 PRO A O 1
ATOM 1159 N N . THR A 1 157 ? -20.088 -13.935 2.123 1.00 54.41 157 THR A N 1
ATOM 1160 C CA . THR A 1 157 ? -20.301 -14.246 0.701 1.00 54.41 157 THR A CA 1
ATOM 1161 C C . THR A 1 157 ? -21.170 -13.204 0.026 1.00 54.41 157 THR A C 1
ATOM 1163 O O . THR A 1 157 ? -22.171 -12.808 0.668 1.00 54.41 157 THR A O 1
#

Sequence (157 aa):
MKFYLKRLRLIVAALTIVAMPATMLAIPAQATSGATIADTAIAVSSLDGFDKNNGDFDMLLQALIAADLVGAVADADADLTVFAPTDQAFVRLARDLGYAKRGYNEAGAFAYIVEQLTALGDGDPIPVLTNVLLYHVSPGSTFYKDIKKAGSLEVPT

Foldseek 3Di:
DDDDDDDDDDDDDDDDDDDDDPPDPPPPPDDPLQQFQLNVLCVQDPPVADDPDFQGQRLVVVLCVLLVNSVVRNDSPAFKDFQGHTLVNLLVVLVVVPNPDPDDDRVSSSVSVQVVLCVVVVNHNRVVSNVVRVVRMDGGHDDPVRCVVVVDDDDDD

Radius of gyration: 30.45 Å; chains: 1; bounding box: 52×69×94 Å

pLDDT: mean 78.92, std 20.7, range [33.19, 97.5]